Protein AF-A0A4Q8QY27-F1 (afdb_monomer_lite)

Radius of gyration: 19.43 Å; chains: 1; bounding box: 32×21×55 Å

Foldseek 3Di:
DVVVVVVVVVPCVVVVVVVVVVVVVVVVVVCPDVQVVQVVVCVVVVHDRDPPPD

Structure (mmCIF, N/CA/C/O backbone):
data_AF-A0A4Q8QY27-F1
#
_entry.id   AF-A0A4Q8QY27-F1
#
loop_
_atom_site.group_PDB
_atom_site.id
_atom_site.type_symbol
_atom_site.label_atom_id
_atom_site.label_alt_id
_atom_site.label_comp_id
_atom_site.label_asym_id
_atom_site.label_entity_id
_atom_site.label_seq_id
_atom_site.pdbx_PDB_ins_code
_atom_site.Cartn_x
_atom_site.Cartn_y
_atom_site.Cartn_z
_atom_site.occupancy
_atom_site.B_iso_or_equiv
_atom_site.auth_seq_id
_atom_site.auth_comp_id
_atom_site.auth_asym_id
_atom_site.auth_atom_id
_atom_site.pdbx_PDB_model_num
ATOM 1 N N . GLY A 1 1 ? 17.810 -3.993 -34.658 1.00 66.88 1 GLY A N 1
ATOM 2 C CA . GLY A 1 1 ? 17.746 -2.541 -34.920 1.00 66.88 1 GLY A CA 1
ATOM 3 C C . GLY A 1 1 ? 17.735 -1.792 -33.603 1.00 66.88 1 GLY A C 1
ATOM 4 O O . GLY A 1 1 ? 17.084 -2.259 -32.675 1.00 66.88 1 GLY A O 1
ATOM 5 N N . SER A 1 2 ? 18.457 -0.674 -33.506 1.00 70.19 2 SER A N 1
ATOM 6 C CA . SER A 1 2 ? 18.616 0.117 -32.268 1.00 70.19 2 SER A CA 1
ATOM 7 C C . SER A 1 2 ? 17.282 0.524 -31.622 1.00 70.19 2 SER A C 1
ATOM 9 O O . SER A 1 2 ? 17.165 0.500 -30.403 1.00 70.19 2 SER A O 1
ATOM 11 N N . LEU A 1 3 ? 16.252 0.778 -32.436 1.00 73.00 3 LEU A N 1
ATOM 12 C CA . LEU 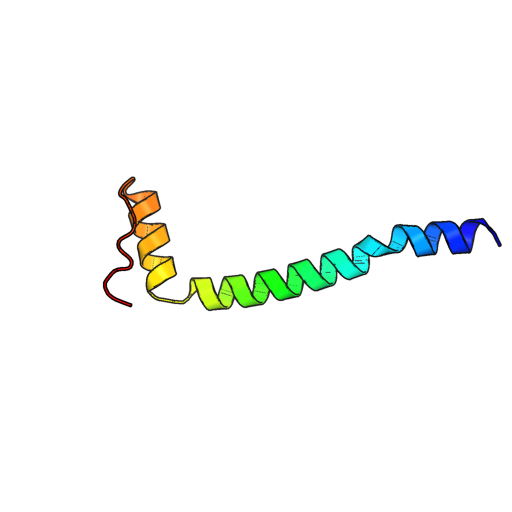A 1 3 ? 14.883 1.107 -32.011 1.00 73.00 3 LEU A CA 1
ATOM 13 C C . LEU A 1 3 ? 14.137 -0.032 -31.294 1.00 73.00 3 LEU A C 1
ATOM 15 O O . LEU A 1 3 ? 13.305 0.219 -30.426 1.00 73.00 3 LEU A O 1
ATOM 19 N N . SER A 1 4 ? 14.406 -1.2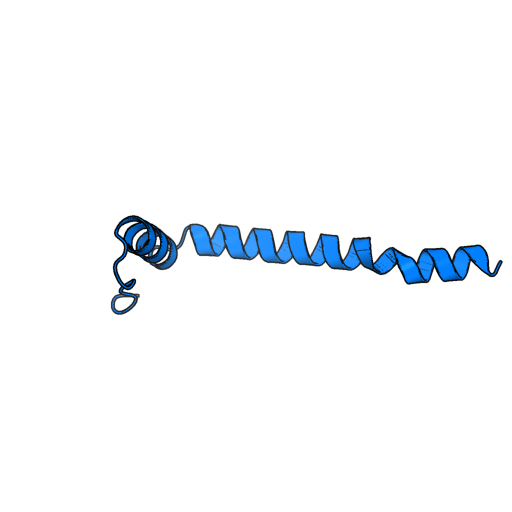92 -31.643 1.00 70.50 4 SER A N 1
ATOM 20 C CA . SER A 1 4 ? 13.758 -2.442 -30.996 1.00 70.50 4 SER A CA 1
ATOM 21 C C . SER A 1 4 ? 14.305 -2.663 -29.585 1.00 70.50 4 SER A C 1
ATOM 23 O O . SER A 1 4 ? 13.543 -2.987 -28.679 1.00 70.50 4 SER A O 1
ATOM 25 N N . LEU A 1 5 ? 15.607 -2.423 -29.398 1.00 69.12 5 LEU A N 1
ATOM 26 C CA . LEU A 1 5 ? 16.297 -2.532 -28.111 1.00 69.12 5 LEU A CA 1
ATOM 27 C C . LEU A 1 5 ? 15.859 -1.434 -27.135 1.00 69.12 5 LEU A C 1
ATOM 29 O O . LEU A 1 5 ? 15.537 -1.737 -25.990 1.00 69.12 5 LEU A O 1
ATOM 33 N N . THR A 1 6 ? 15.757 -0.180 -27.585 1.00 66.19 6 THR A N 1
ATOM 34 C CA . THR A 1 6 ? 15.252 0.917 -26.741 1.00 66.19 6 THR A CA 1
ATOM 35 C C . THR A 1 6 ? 13.790 0.719 -26.350 1.00 66.19 6 THR A C 1
ATOM 37 O O . THR A 1 6 ? 13.439 0.909 -25.190 1.00 66.19 6 THR A O 1
ATOM 40 N N . LYS A 1 7 ? 12.933 0.239 -27.261 1.00 66.44 7 LYS A N 1
ATOM 41 C CA . LYS A 1 7 ? 11.528 -0.067 -26.937 1.00 66.44 7 LYS A CA 1
ATOM 42 C C . LYS A 1 7 ? 11.385 -1.221 -25.937 1.00 66.44 7 LYS A C 1
ATOM 44 O O . LYS A 1 7 ? 10.445 -1.240 -25.150 1.00 66.44 7 LYS A O 1
ATOM 49 N N . GLN A 1 8 ? 12.318 -2.171 -25.955 1.00 67.81 8 GLN A N 1
ATOM 50 C CA . GLN A 1 8 ? 12.364 -3.288 -25.015 1.00 67.81 8 GLN A CA 1
ATOM 51 C C . GLN A 1 8 ? 12.905 -2.868 -23.637 1.00 67.81 8 GLN A C 1
ATOM 53 O O . GLN A 1 8 ? 12.417 -3.366 -22.631 1.00 67.81 8 GLN A O 1
ATOM 58 N N . LEU A 1 9 ? 13.820 -1.894 -23.577 1.00 65.00 9 LEU A N 1
ATOM 59 C CA . LEU A 1 9 ? 14.220 -1.221 -22.332 1.00 65.00 9 LEU A CA 1
ATOM 60 C C . LEU A 1 9 ? 13.070 -0.410 -21.709 1.00 65.00 9 LEU A C 1
ATOM 62 O O . LEU A 1 9 ? 12.935 -0.365 -20.495 1.00 65.00 9 LEU A O 1
ATOM 66 N N . MET A 1 10 ? 12.190 0.176 -22.526 1.00 65.81 10 MET A N 1
ATOM 67 C CA . MET A 1 10 ? 11.005 0.904 -22.045 1.00 65.81 10 MET A CA 1
ATOM 68 C C . MET A 1 10 ? 9.840 -0.007 -21.599 1.00 65.81 10 MET A C 1
ATOM 70 O O . MET A 1 10 ? 8.831 0.492 -21.104 1.00 65.81 10 MET A O 1
ATOM 74 N N . ARG A 1 11 ? 9.950 -1.336 -21.754 1.00 64.38 11 ARG A N 1
ATOM 75 C CA . ARG A 1 11 ? 8.911 -2.320 -21.380 1.00 64.38 11 ARG A CA 1
ATOM 76 C C . ARG A 1 11 ? 8.895 -2.708 -19.896 1.00 64.38 11 ARG A C 1
ATOM 78 O O . ARG A 1 11 ? 8.159 -3.617 -19.521 1.00 64.38 11 ARG A O 1
ATOM 85 N N . ASP A 1 12 ? 9.604 -1.992 -19.024 1.00 64.31 12 ASP A N 1
ATOM 86 C CA . ASP A 1 12 ? 9.452 -2.169 -17.569 1.00 64.31 12 ASP A CA 1
ATOM 87 C C . ASP A 1 12 ? 8.028 -1.859 -17.067 1.00 64.31 12 ASP A C 1
ATOM 89 O O . ASP A 1 12 ? 7.644 -2.289 -15.982 1.00 64.31 12 ASP A O 1
ATOM 93 N N . HIS A 1 13 ? 7.193 -1.199 -17.877 1.00 67.44 13 HIS A N 1
ATOM 94 C CA . HIS A 1 13 ? 5.772 -1.013 -17.583 1.00 67.44 13 HIS A CA 1
ATOM 95 C C . HIS A 1 13 ? 5.021 -2.333 -17.346 1.00 67.44 13 HIS A C 1
ATOM 97 O O . HIS A 1 13 ? 4.201 -2.398 -16.436 1.00 67.44 13 HIS A O 1
ATOM 103 N N . GLU A 1 14 ? 5.302 -3.393 -18.113 1.00 73.12 14 GLU A N 1
ATOM 104 C CA . GLU A 1 14 ? 4.607 -4.680 -17.942 1.00 73.12 14 GLU A CA 1
ATOM 105 C C . GLU A 1 14 ? 4.977 -5.342 -16.609 1.00 73.12 14 GLU A C 1
ATOM 107 O O . GLU A 1 14 ? 4.120 -5.908 -15.933 1.00 73.12 14 GLU A O 1
ATOM 112 N N . ARG A 1 15 ? 6.239 -5.208 -16.182 1.00 77.19 15 ARG A N 1
ATOM 113 C CA . ARG A 1 15 ? 6.701 -5.697 -14.875 1.00 77.19 15 ARG A CA 1
ATOM 114 C C . ARG A 1 15 ? 6.094 -4.906 -13.724 1.00 77.19 15 ARG A C 1
ATOM 116 O O . ARG A 1 15 ? 5.646 -5.503 -12.750 1.00 77.19 15 ARG A O 1
ATOM 123 N N . ILE A 1 16 ? 6.036 -3.582 -13.850 1.00 77.75 16 ILE A N 1
ATOM 124 C CA . ILE A 1 16 ? 5.406 -2.712 -12.851 1.00 77.75 16 ILE A CA 1
ATOM 125 C C . ILE A 1 16 ? 3.901 -3.005 -12.774 1.00 77.75 16 ILE A C 1
ATOM 127 O O . ILE A 1 16 ? 3.366 -3.141 -11.680 1.00 77.75 16 ILE A O 1
ATOM 131 N N . ALA A 1 17 ? 3.218 -3.182 -13.908 1.00 79.88 17 ALA A N 1
ATOM 132 C CA . ALA A 1 17 ? 1.803 -3.549 -13.950 1.00 79.88 17 ALA A CA 1
ATOM 133 C C . ALA A 1 17 ? 1.527 -4.913 -13.299 1.00 79.88 17 ALA A C 1
ATOM 135 O O . ALA A 1 17 ? 0.593 -5.030 -12.506 1.00 79.88 17 ALA A O 1
ATOM 136 N N . ALA A 1 18 ? 2.363 -5.919 -13.571 1.00 82.81 18 ALA A N 1
ATOM 137 C CA . ALA A 1 18 ? 2.266 -7.222 -12.918 1.00 82.81 18 ALA A CA 1
ATOM 138 C C . ALA A 1 18 ? 2.459 -7.110 -11.395 1.00 82.81 18 ALA A C 1
ATOM 140 O O . ALA A 1 18 ? 1.679 -7.679 -10.632 1.00 82.81 18 ALA A O 1
ATOM 141 N N . ARG A 1 19 ? 3.436 -6.310 -10.949 1.00 81.38 19 ARG A N 1
ATOM 142 C CA . ARG A 1 19 ? 3.687 -6.062 -9.525 1.00 81.38 19 ARG A CA 1
ATOM 143 C C . ARG A 1 19 ? 2.528 -5.332 -8.846 1.00 81.38 19 ARG A C 1
ATOM 145 O O . ARG A 1 19 ? 2.103 -5.740 -7.772 1.00 81.38 19 ARG A O 1
ATOM 152 N N . MET A 1 20 ? 1.965 -4.311 -9.492 1.00 81.44 20 MET A N 1
ATOM 153 C CA . MET A 1 20 ? 0.782 -3.600 -8.995 1.00 81.44 20 MET A CA 1
ATOM 154 C C . MET A 1 20 ? -0.435 -4.528 -8.868 1.00 81.44 20 MET A C 1
ATOM 156 O O . MET A 1 20 ? -1.211 -4.397 -7.923 1.00 81.44 20 MET A O 1
ATOM 160 N N . ALA A 1 21 ? -0.616 -5.475 -9.794 1.00 84.25 21 ALA A N 1
ATOM 161 C CA . ALA A 1 21 ? -1.707 -6.449 -9.727 1.00 84.25 21 ALA A CA 1
ATOM 162 C C . ALA A 1 21 ? -1.532 -7.453 -8.570 1.00 84.25 21 ALA A C 1
ATOM 164 O O . ALA A 1 21 ? -2.505 -7.785 -7.883 1.00 84.25 21 ALA A O 1
ATOM 165 N N . GLU A 1 22 ? -0.299 -7.904 -8.332 1.00 83.88 22 GLU A N 1
ATOM 166 C CA . GLU A 1 22 ? 0.069 -8.756 -7.195 1.00 83.88 22 GLU A CA 1
ATOM 167 C C . GLU A 1 22 ? -0.168 -8.023 -5.864 1.00 83.88 22 GLU A C 1
ATOM 169 O O . GLU A 1 22 ? -0.910 -8.504 -5.003 1.00 83.88 22 GLU A O 1
ATOM 174 N N . GLU A 1 23 ? 0.368 -6.807 -5.732 1.00 82.06 23 GLU A N 1
ATOM 175 C CA . GLU A 1 23 ? 0.199 -5.961 -4.548 1.00 82.06 23 GLU A CA 1
ATOM 176 C C . GLU A 1 23 ? -1.273 -5.618 -4.302 1.00 82.06 23 GLU A C 1
ATOM 178 O O . GLU A 1 23 ? -1.737 -5.684 -3.166 1.00 82.06 23 GLU A O 1
ATOM 183 N N . GLY A 1 24 ? -2.046 -5.336 -5.353 1.00 79.81 24 GLY A N 1
ATOM 184 C CA . GLY A 1 24 ? -3.480 -5.076 -5.250 1.00 79.81 24 GLY A CA 1
ATOM 185 C C . GLY A 1 24 ? -4.290 -6.286 -4.773 1.00 79.81 24 GLY A C 1
ATOM 186 O O . GLY A 1 24 ? -5.285 -6.115 -4.066 1.00 79.81 24 GLY A O 1
ATOM 187 N N . SER A 1 25 ? -3.875 -7.506 -5.121 1.00 82.69 25 SER A N 1
ATOM 188 C CA . SER A 1 25 ? -4.533 -8.736 -4.656 1.00 82.69 25 SER A CA 1
ATOM 189 C C . SER A 1 25 ? -4.247 -8.986 -3.176 1.00 82.69 25 SER A C 1
ATOM 191 O O . SER A 1 25 ? -5.184 -9.164 -2.397 1.00 82.69 25 SER A O 1
ATOM 193 N N . LEU A 1 26 ? -2.981 -8.865 -2.769 1.00 80.06 26 LEU A N 1
ATOM 194 C CA . LEU A 1 26 ? -2.567 -8.949 -1.365 1.00 80.06 26 LEU A CA 1
ATOM 195 C C . LEU A 1 26 ? -3.214 -7.848 -0.514 1.00 80.06 26 LEU A C 1
ATOM 197 O O . LEU A 1 26 ? -3.659 -8.094 0.606 1.00 80.06 26 LEU A O 1
ATOM 201 N N . PHE A 1 27 ? -3.315 -6.632 -1.054 1.00 77.69 27 PHE A N 1
ATOM 202 C CA . PHE A 1 27 ? -3.981 -5.516 -0.394 1.00 77.69 27 PHE A CA 1
ATOM 203 C C . PHE A 1 27 ? -5.476 -5.782 -0.214 1.00 77.69 27 PHE A C 1
ATOM 205 O O . PHE A 1 27 ? -6.003 -5.514 0.857 1.00 77.69 27 PHE A O 1
ATOM 212 N N . LYS A 1 28 ? -6.161 -6.366 -1.209 1.00 76.06 28 LYS A N 1
ATOM 213 C CA . LYS A 1 28 ? -7.575 -6.771 -1.091 1.00 76.06 28 LYS A CA 1
ATOM 214 C C . LYS A 1 28 ? -7.793 -7.879 -0.066 1.00 76.06 28 LYS A C 1
ATOM 216 O O . LYS A 1 28 ? -8.812 -7.857 0.620 1.00 76.06 28 LYS A O 1
ATOM 221 N N . GLU A 1 29 ? -6.880 -8.841 0.034 1.00 76.56 29 GLU A N 1
ATOM 222 C CA . GLU A 1 29 ? -6.943 -9.873 1.072 1.00 76.56 29 GLU A CA 1
ATOM 223 C C . GLU A 1 29 ? -6.756 -9.267 2.461 1.00 76.56 29 GLU A C 1
ATOM 225 O O . GLU A 1 29 ? -7.572 -9.517 3.345 1.00 76.56 29 GLU A O 1
ATOM 230 N N . ARG A 1 30 ? -5.765 -8.384 2.625 1.00 71.56 30 ARG A N 1
ATOM 231 C CA . ARG A 1 30 ? -5.556 -7.637 3.873 1.00 71.56 30 ARG A CA 1
ATOM 232 C C . ARG A 1 30 ? -6.692 -6.663 4.181 1.00 71.56 30 ARG A C 1
ATOM 234 O O . ARG A 1 30 ? -6.995 -6.446 5.340 1.00 71.56 30 ARG A O 1
ATOM 241 N N . LEU A 1 31 ? -7.391 -6.133 3.178 1.00 68.94 31 LEU A N 1
ATOM 242 C CA . LEU A 1 31 ? -8.558 -5.269 3.385 1.00 68.94 31 LEU A CA 1
ATOM 243 C C . LEU A 1 31 ? -9.736 -5.994 4.049 1.00 68.94 31 LEU A C 1
ATOM 245 O O . LEU A 1 31 ? -10.602 -5.348 4.636 1.00 68.94 31 LEU A O 1
ATOM 249 N N . LYS A 1 32 ? -9.805 -7.323 3.905 1.00 69.12 32 LYS A N 1
ATOM 250 C CA . LYS A 1 32 ? -10.851 -8.156 4.512 1.00 69.12 32 LYS A CA 1
ATOM 251 C C . LYS A 1 32 ? -10.542 -8.530 5.958 1.00 69.12 32 LYS A C 1
ATOM 253 O O . LYS A 1 32 ? -11.414 -9.095 6.618 1.00 69.12 32 LYS A O 1
ATOM 258 N N . THR A 1 33 ? -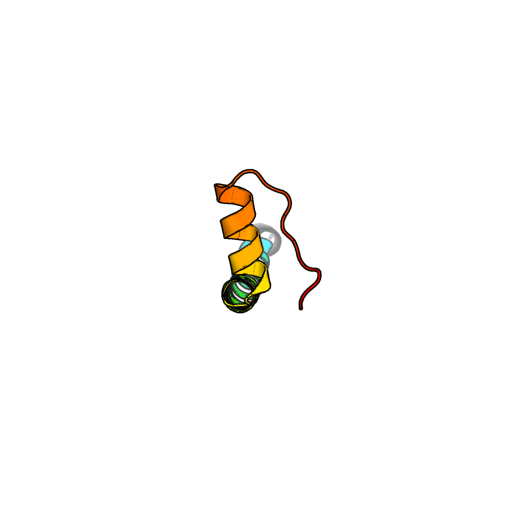9.329 -8.267 6.438 1.00 72.75 33 THR A N 1
ATOM 259 C CA . THR A 1 33 ? -8.951 -8.619 7.802 1.00 72.75 33 THR A CA 1
ATOM 260 C C . THR A 1 33 ? -9.556 -7.610 8.790 1.00 72.75 33 THR A C 1
ATOM 262 O O . THR A 1 33 ? -9.826 -6.454 8.431 1.00 72.75 33 THR A O 1
ATOM 265 N N . PRO A 1 34 ? -9.870 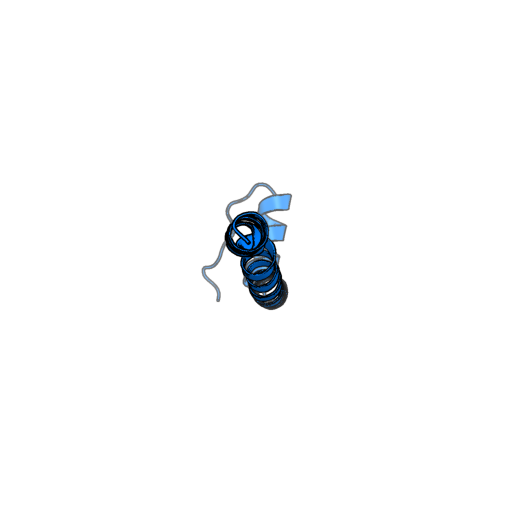-8.038 10.022 1.00 68.44 34 PRO A N 1
ATOM 266 C CA . PRO A 1 34 ? -10.540 -7.189 11.004 1.00 68.44 34 PRO A CA 1
ATOM 267 C C . PRO A 1 34 ? -9.732 -5.933 11.380 1.00 68.44 34 PRO A C 1
ATOM 269 O O . PRO A 1 34 ? -10.329 -4.898 11.673 1.00 68.44 34 PRO A O 1
ATOM 272 N N . GLU A 1 35 ? -8.403 -5.971 11.269 1.00 73.56 35 GLU A N 1
ATOM 273 C CA . GLU A 1 35 ? -7.499 -4.836 11.487 1.00 73.56 35 GLU A CA 1
ATOM 274 C C . GLU A 1 35 ? -7.707 -3.736 10.441 1.00 73.56 35 GLU A C 1
ATOM 276 O O . GLU A 1 35 ? -7.690 -2.551 10.770 1.00 73.56 35 GLU A O 1
ATOM 281 N N . ALA A 1 36 ? -7.949 -4.099 9.178 1.00 70.44 36 ALA A N 1
ATOM 282 C CA . ALA A 1 36 ? -8.219 -3.119 8.132 1.00 70.44 36 ALA A CA 1
ATOM 283 C C . ALA A 1 36 ? -9.558 -2.418 8.374 1.00 70.44 36 ALA A C 1
ATOM 285 O O . ALA A 1 36 ? -9.653 -1.199 8.246 1.00 70.44 36 ALA A O 1
ATOM 286 N N . ARG A 1 37 ? -10.584 -3.164 8.794 1.00 73.31 37 ARG A N 1
ATOM 287 C CA . ARG A 1 37 ? -11.886 -2.590 9.157 1.00 73.31 37 ARG A CA 1
ATOM 288 C C . ARG A 1 37 ? -11.768 -1.602 10.319 1.00 73.31 37 ARG A C 1
ATOM 290 O O . ARG A 1 37 ? -12.378 -0.538 10.251 1.00 73.31 37 ARG A O 1
ATOM 297 N N . GLU A 1 38 ? -10.967 -1.926 11.329 1.00 77.19 38 GLU A N 1
ATOM 298 C CA . GLU A 1 38 ? -10.671 -1.026 12.447 1.00 77.19 38 GLU A CA 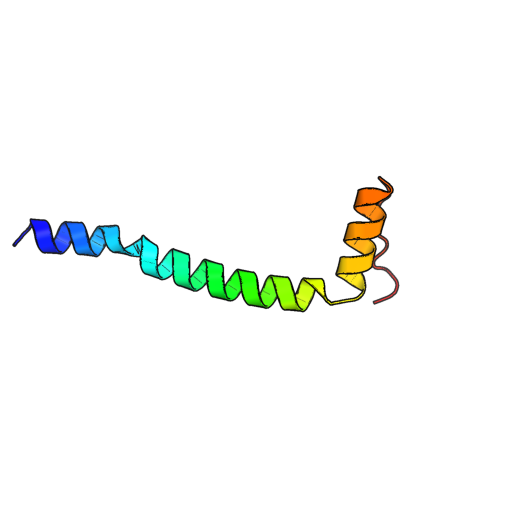1
ATOM 299 C C . GLU A 1 38 ? -9.890 0.212 11.987 1.00 77.19 38 GLU A C 1
ATOM 301 O O . GLU A 1 38 ? -10.233 1.328 12.366 1.00 77.19 38 GLU A O 1
ATOM 306 N N . ALA A 1 39 ? -8.909 0.050 11.092 1.00 80.31 39 ALA A N 1
ATOM 307 C CA . ALA A 1 39 ? -8.170 1.164 10.503 1.00 80.31 39 ALA A CA 1
ATOM 308 C C . ALA A 1 39 ? -9.070 2.120 9.703 1.00 80.31 39 ALA A C 1
ATOM 310 O O . ALA A 1 39 ? -8.962 3.336 9.858 1.00 80.31 39 ALA A O 1
ATOM 311 N N . PHE A 1 40 ? -9.987 1.593 8.884 1.00 77.38 40 PHE A N 1
ATOM 312 C CA . PHE A 1 40 ? -10.938 2.410 8.124 1.00 77.38 40 PHE A CA 1
ATOM 313 C C . PHE A 1 40 ? -11.976 3.085 9.023 1.00 77.38 40 PHE A C 1
ATOM 315 O O . PHE A 1 40 ? -12.289 4.255 8.802 1.00 77.38 40 PHE A O 1
ATOM 322 N N . ALA A 1 41 ? -12.485 2.384 10.040 1.00 79.19 41 ALA A N 1
ATOM 323 C CA . ALA A 1 41 ? -13.408 2.957 11.017 1.00 79.19 41 ALA A CA 1
ATOM 324 C C . ALA A 1 41 ? -12.737 4.079 11.820 1.00 79.19 41 ALA A C 1
ATOM 326 O O . ALA A 1 41 ? -13.267 5.182 11.909 1.00 79.19 41 ALA A O 1
ATOM 327 N N . ALA A 1 42 ? -11.523 3.841 12.315 1.00 84.12 42 ALA A N 1
ATOM 328 C CA . ALA A 1 42 ? -10.747 4.831 13.044 1.00 84.12 42 ALA A CA 1
ATOM 329 C C . ALA A 1 42 ? -10.383 6.048 12.177 1.00 84.12 42 ALA A C 1
ATOM 331 O O . ALA A 1 42 ? -10.483 7.185 12.637 1.00 84.12 42 ALA A O 1
ATOM 332 N N . PHE A 1 43 ? -10.035 5.830 10.903 1.00 81.56 43 PHE A N 1
ATOM 333 C CA . PHE A 1 43 ? -9.794 6.908 9.941 1.00 81.56 43 PHE A CA 1
ATOM 334 C C . PHE A 1 43 ? -11.052 7.756 9.702 1.00 81.56 43 PHE A C 1
ATOM 336 O O . PHE A 1 43 ? -10.978 8.985 9.746 1.00 81.56 43 PHE A O 1
ATOM 343 N N . ALA A 1 44 ? -12.211 7.119 9.503 1.00 82.06 44 ALA A N 1
ATOM 344 C CA . ALA A 1 44 ? -13.491 7.810 9.344 1.00 82.06 44 ALA A CA 1
ATOM 345 C C . ALA A 1 44 ? -13.889 8.599 10.604 1.00 82.06 44 ALA A C 1
ATOM 347 O O . ALA A 1 44 ? -14.391 9.717 10.509 1.00 82.06 44 ALA A O 1
ATOM 348 N N . GLU A 1 45 ? -13.609 8.046 11.782 1.00 84.75 45 GLU A N 1
ATOM 349 C CA . GLU A 1 45 ? -13.883 8.660 13.084 1.00 84.75 45 GLU A CA 1
ATOM 350 C C . GLU A 1 45 ? -12.791 9.653 13.536 1.00 84.75 45 GLU A C 1
ATOM 352 O O . GLU A 1 45 ? -12.911 10.250 14.604 1.00 84.75 45 GLU A O 1
ATOM 357 N N . ARG A 1 46 ? -11.731 9.863 12.733 1.00 81.88 46 ARG A N 1
ATOM 358 C CA . ARG A 1 46 ? -10.555 10.700 13.063 1.00 81.88 46 ARG A CA 1
ATOM 359 C C . ARG A 1 46 ? -9.926 10.348 14.420 1.00 81.88 46 ARG A C 1
ATOM 361 O O . ARG A 1 46 ? -9.438 11.230 15.128 1.00 81.88 46 ARG A O 1
ATOM 368 N N . ARG A 1 47 ? -9.905 9.061 14.768 1.00 84.75 47 ARG A N 1
ATOM 369 C CA . ARG A 1 47 ? -9.261 8.517 15.972 1.00 84.75 47 ARG A CA 1
ATOM 370 C C . ARG A 1 47 ? -8.067 7.628 15.598 1.00 84.75 47 ARG A C 1
ATOM 372 O O . ARG A 1 47 ? -8.012 7.131 14.473 1.00 84.75 47 ARG A O 1
ATOM 379 N N . PRO A 1 48 ? -7.096 7.413 16.503 1.00 78.50 48 PRO A N 1
ATOM 380 C CA . PRO A 1 48 ? -6.039 6.439 16.265 1.00 78.50 48 PRO A CA 1
ATOM 381 C C . PRO A 1 48 ? -6.639 5.021 16.184 1.00 78.50 48 PRO A C 1
ATOM 383 O O . PRO A 1 48 ? -7.465 4.666 17.032 1.00 78.50 48 PRO A O 1
ATOM 386 N N . PRO A 1 49 ? -6.268 4.219 15.173 1.00 73.75 49 PRO A N 1
ATOM 387 C CA . PRO A 1 49 ? -6.690 2.827 15.088 1.00 73.75 49 PRO A CA 1
ATOM 388 C C . PRO A 1 49 ? -6.064 1.995 16.204 1.00 73.75 49 PRO A C 1
ATOM 390 O O . PRO A 1 49 ? -4.865 2.099 16.468 1.00 73.75 49 PRO A O 1
ATOM 393 N N . ASP A 1 50 ? -6.888 1.174 16.853 1.00 73.50 50 ASP A N 1
ATOM 394 C CA . ASP A 1 50 ? -6.459 0.303 17.939 1.00 73.50 50 ASP A CA 1
ATOM 395 C C . ASP A 1 50 ? -6.251 -1.122 17.416 1.00 73.50 50 ASP A C 1
ATOM 397 O O . ASP A 1 50 ? -7.195 -1.876 17.187 1.00 73.50 50 ASP A O 1
ATOM 401 N N . PHE A 1 51 ? -4.987 -1.483 17.218 1.00 68.88 51 PHE A N 1
ATOM 402 C CA . PHE A 1 51 ? -4.586 -2.807 16.746 1.00 68.88 51 PHE A CA 1
ATOM 403 C C . PHE A 1 51 ? -4.275 -3.785 17.889 1.00 68.88 51 PHE A C 1
ATOM 405 O O . PHE A 1 51 ? -3.762 -4.866 17.636 1.00 68.88 51 PHE A O 1
ATOM 412 N N . THR A 1 52 ? -4.557 -3.447 19.153 1.00 66.44 52 THR A N 1
ATOM 413 C CA . THR A 1 52 ? -4.111 -4.246 20.316 1.00 66.44 52 THR A CA 1
ATOM 414 C C . THR A 1 52 ? -4.857 -5.569 20.528 1.00 66.44 52 THR A C 1
ATOM 416 O O . THR A 1 52 ? -4.533 -6.308 21.458 1.00 66.44 52 THR A O 1
ATOM 419 N N . LYS A 1 53 ? -5.851 -5.893 19.691 1.00 55.12 53 LYS A N 1
ATOM 420 C CA . LYS A 1 53 ? -6.707 -7.086 19.839 1.00 55.12 53 LYS A CA 1
ATOM 421 C C . LYS A 1 53 ? -6.525 -8.164 18.765 1.00 55.12 53 LYS A C 1
ATOM 423 O O . LYS A 1 53 ? -7.301 -9.120 18.779 1.00 55.12 53 LY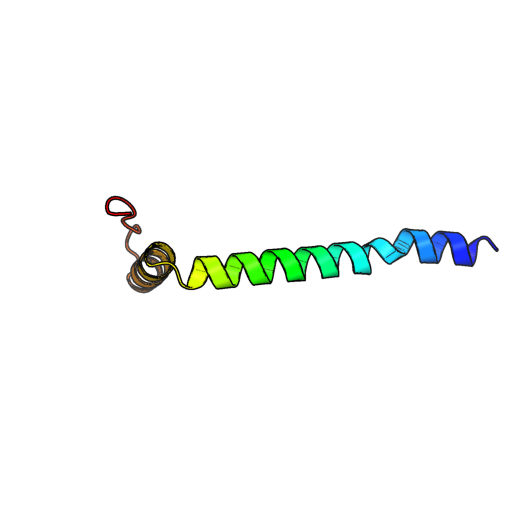S A O 1
ATOM 428 N N . PHE A 1 54 ? -5.534 -8.037 17.884 1.00 53.03 54 PHE A N 1
ATOM 429 C CA . PHE A 1 54 ? -5.296 -8.981 16.789 1.00 53.03 54 PHE A CA 1
ATOM 430 C C . PHE A 1 54 ? -3.829 -9.397 16.683 1.00 53.03 54 PHE A C 1
ATOM 432 O O . PHE A 1 54 ? -2.953 -8.529 16.896 1.00 53.03 54 PHE A O 1
#

pLDDT: mean 74.15, std 7.36, range [53.03, 84.75]

Secondary structure (DSSP, 8-state):
-HHHHHHHHTTHHHHHHHHHHHHHHHHHHHHTSHHHHHHHHHHHTTS----TT-

Sequence (54 aa):
GSLSLTKQLMRDHERIAARMAEEGSLFKERLKTPEAREAFAAFAERRPPDFTKF